Protein AF-A0A3L7N2X6-F1 (afdb_monomer_lite)

Foldseek 3Di:
DVVLLVQLVVCLVVVVLVSNLVSLVCQLVVCVVVVNNVLNVLSVVLNVCSVVVHDSVSNVVSSVSNSVSVVVVVVD

Sequence (76 aa):
MPHRVRLANEAFMRGDRLRLQFWAHQMHGGAGGYGFLEISKKAAVLENTISTNQPLENVFQALLVVTNLCERASAN

Structure (mmCIF, N/CA/C/O backbone):
data_AF-A0A3L7N2X6-F1
#
_entry.id   AF-A0A3L7N2X6-F1
#
loop_
_atom_site.group_PDB
_atom_site.id
_atom_site.type_symbol
_atom_site.label_atom_id
_atom_site.label_alt_id
_atom_site.label_comp_id
_atom_site.label_asym_id
_atom_site.label_entity_id
_atom_site.label_seq_id
_atom_site.pdbx_PDB_ins_code
_atom_site.Cartn_x
_atom_site.Cartn_y
_atom_site.Cartn_z
_atom_site.occupancy
_atom_site.B_iso_or_equiv
_atom_site.auth_seq_id
_atom_site.auth_comp_id
_atom_site.auth_asym_id
_atom_site.auth_atom_id
_atom_site.pdbx_PDB_model_num
ATOM 1 N N . MET A 1 1 ? 1.227 -3.698 -16.254 1.00 64.50 1 MET A N 1
ATOM 2 C CA . MET A 1 1 ? 0.790 -4.295 -14.965 1.00 64.50 1 MET A CA 1
ATOM 3 C C . MET A 1 1 ? -0.716 -4.117 -14.631 1.00 64.50 1 MET A C 1
ATOM 5 O O . MET A 1 1 ? -1.051 -4.023 -13.453 1.00 64.50 1 MET A O 1
ATOM 9 N N . PRO A 1 2 ? -1.676 -4.169 -15.580 1.00 73.00 2 PRO A N 1
ATOM 10 C CA . PRO A 1 2 ? -3.087 -3.867 -15.270 1.00 73.00 2 PRO A CA 1
ATOM 11 C C . PRO A 1 2 ? -3.782 -4.937 -14.408 1.00 73.00 2 PRO A C 1
ATOM 13 O O . PRO A 1 2 ? -4.579 -4.620 -13.527 1.00 73.00 2 PRO A O 1
ATOM 16 N N . HIS A 1 3 ? -3.433 -6.217 -14.586 1.00 80.12 3 HIS A N 1
ATOM 17 C CA . HIS A 1 3 ? -4.036 -7.303 -13.805 1.00 80.12 3 HIS A CA 1
ATOM 18 C C . HIS A 1 3 ? -3.707 -7.211 -12.305 1.00 80.12 3 HIS A C 1
ATOM 20 O O . HIS A 1 3 ? -4.568 -7.478 -11.471 1.00 80.12 3 HIS A O 1
ATOM 26 N N . ARG A 1 4 ? -2.481 -6.798 -11.948 1.00 81.94 4 ARG A N 1
ATOM 27 C CA . ARG A 1 4 ? -2.064 -6.652 -10.543 1.00 81.94 4 ARG A CA 1
ATOM 28 C C . ARG A 1 4 ? -2.776 -5.492 -9.850 1.00 81.94 4 ARG A C 1
ATOM 30 O O . ARG A 1 4 ? -3.146 -5.645 -8.694 1.00 81.94 4 ARG A O 1
ATOM 37 N N . VAL A 1 5 ? -2.993 -4.377 -10.549 1.00 86.81 5 VAL A N 1
ATOM 38 C CA . VAL A 1 5 ? -3.753 -3.223 -10.035 1.00 86.81 5 VAL A CA 1
ATOM 39 C C . VAL A 1 5 ? -5.212 -3.605 -9.776 1.00 86.81 5 VAL A C 1
ATOM 41 O O . VAL A 1 5 ? -5.736 -3.335 -8.698 1.00 86.81 5 VAL A O 1
ATOM 44 N N . ARG A 1 6 ? -5.846 -4.330 -10.710 1.00 88.06 6 ARG A N 1
ATOM 45 C CA . ARG A 1 6 ? -7.222 -4.821 -10.533 1.00 88.06 6 ARG A CA 1
ATOM 46 C C . ARG A 1 6 ? -7.377 -5.679 -9.273 1.00 88.06 6 ARG A C 1
ATOM 48 O O . ARG A 1 6 ? -8.313 -5.467 -8.512 1.00 88.06 6 ARG A O 1
ATOM 55 N N . LEU A 1 7 ? -6.448 -6.606 -9.027 1.00 88.75 7 LEU A N 1
ATOM 56 C CA . LEU A 1 7 ? -6.483 -7.466 -7.837 1.00 88.75 7 LEU A CA 1
ATOM 57 C C . LEU A 1 7 ? -6.366 -6.675 -6.522 1.00 88.75 7 LEU A C 1
ATOM 59 O O . LEU A 1 7 ? -6.987 -7.057 -5.532 1.00 88.75 7 LEU A O 1
ATOM 63 N N . ALA A 1 8 ? -5.600 -5.581 -6.505 1.00 89.94 8 ALA A N 1
ATOM 64 C CA . ALA A 1 8 ? -5.484 -4.713 -5.333 1.00 89.94 8 ALA A CA 1
ATOM 65 C C . ALA A 1 8 ? -6.789 -3.955 -5.059 1.00 89.94 8 ALA A C 1
ATOM 67 O O . ALA A 1 8 ? -7.271 -3.943 -3.927 1.00 89.94 8 ALA A O 1
ATOM 68 N N . ASN A 1 9 ? -7.403 -3.401 -6.107 1.00 91.19 9 ASN A N 1
ATOM 69 C CA . ASN A 1 9 ? -8.695 -2.723 -6.000 1.00 91.19 9 ASN A CA 1
ATOM 70 C C . ASN A 1 9 ? -9.795 -3.684 -5.528 1.00 91.19 9 ASN A C 1
ATOM 72 O O . ASN A 1 9 ? -10.574 -3.342 -4.644 1.00 91.19 9 ASN A O 1
ATOM 76 N N . GLU A 1 10 ? -9.820 -4.915 -6.044 1.00 93.06 10 GLU A N 1
ATOM 77 C CA . GLU A 1 10 ? -10.758 -5.947 -5.588 1.00 93.06 10 GLU A CA 1
ATOM 78 C C . GLU A 1 10 ? -10.546 -6.329 -4.118 1.00 93.06 10 GLU A C 1
ATOM 80 O O . GLU A 1 10 ? -11.525 -6.483 -3.387 1.00 93.06 10 GLU A O 1
ATOM 85 N N . ALA A 1 11 ? -9.294 -6.461 -3.668 1.00 92.00 11 ALA A N 1
ATOM 86 C CA . ALA A 1 11 ? -8.985 -6.733 -2.264 1.00 92.00 11 ALA A CA 1
ATOM 87 C C . ALA A 1 11 ? -9.458 -5.590 -1.354 1.00 92.00 11 ALA A C 1
ATOM 89 O O . ALA A 1 11 ? -10.096 -5.843 -0.332 1.00 92.00 11 ALA A O 1
ATOM 90 N N . PHE A 1 12 ? -9.228 -4.337 -1.760 1.00 92.81 12 PHE A N 1
ATOM 91 C CA . PHE A 1 12 ? -9.712 -3.165 -1.034 1.00 92.81 12 PHE A CA 1
ATOM 92 C C . PHE A 1 12 ? -11.245 -3.122 -0.959 1.00 92.81 12 PHE A C 1
ATOM 94 O O . PHE A 1 12 ? -11.797 -2.991 0.131 1.00 92.81 12 PHE A O 1
ATOM 101 N N . MET A 1 13 ? -11.944 -3.314 -2.085 1.00 92.75 13 MET A N 1
ATOM 102 C CA . MET A 1 13 ? -13.413 -3.303 -2.123 1.00 92.75 13 MET A CA 1
ATOM 103 C C . MET A 1 13 ? -14.052 -4.419 -1.290 1.00 92.75 13 MET A C 1
ATOM 105 O O . MET A 1 13 ? -15.138 -4.237 -0.748 1.00 92.75 13 MET A O 1
ATOM 109 N N . ARG A 1 14 ? -13.387 -5.574 -1.170 1.00 93.44 14 ARG A N 1
ATOM 110 C CA . ARG A 1 14 ? -13.845 -6.698 -0.338 1.00 93.44 14 ARG A CA 1
ATOM 111 C C . ARG A 1 14 ? -13.484 -6.544 1.144 1.00 93.44 14 ARG A C 1
ATOM 113 O O . ARG A 1 14 ? -13.866 -7.398 1.936 1.00 93.44 14 ARG A O 1
ATOM 120 N N . GLY A 1 15 ? -12.735 -5.504 1.517 1.00 90.62 15 GLY A N 1
ATOM 121 C CA . GLY A 1 15 ? -12.199 -5.342 2.871 1.00 90.62 15 GLY A CA 1
ATOM 122 C C . GLY A 1 15 ? -11.113 -6.364 3.233 1.00 90.62 15 GLY A C 1
ATOM 123 O O . GLY A 1 15 ? -10.782 -6.521 4.408 1.00 90.62 15 GLY A O 1
ATOM 124 N N . ASP A 1 16 ? -10.539 -7.059 2.246 1.00 94.12 16 ASP A N 1
ATOM 125 C CA . ASP A 1 16 ? -9.517 -8.090 2.437 1.00 94.12 16 ASP A CA 1
ATOM 126 C C . ASP A 1 16 ? -8.140 -7.445 2.656 1.00 94.12 16 ASP A C 1
ATOM 128 O O . ASP A 1 16 ? -7.301 -7.321 1.756 1.00 94.12 16 ASP A O 1
ATOM 132 N N . ARG A 1 17 ? -7.925 -6.986 3.892 1.00 90.12 17 ARG A N 1
ATOM 133 C CA . ARG A 1 17 ? -6.702 -6.287 4.306 1.00 90.12 17 ARG A CA 1
ATOM 134 C C . ARG A 1 17 ? -5.451 -7.148 4.194 1.00 90.12 17 ARG A C 1
ATOM 136 O O . ARG A 1 17 ? -4.408 -6.617 3.830 1.00 90.12 17 ARG A O 1
ATOM 143 N N . LEU A 1 18 ? -5.545 -8.451 4.461 1.00 91.81 18 LEU A N 1
ATOM 144 C CA . LEU A 1 18 ? -4.404 -9.366 4.355 1.00 91.81 18 LEU A CA 1
ATOM 145 C C . LEU A 1 18 ? -3.921 -9.458 2.911 1.00 91.81 18 LEU A C 1
ATOM 147 O O . LEU A 1 18 ? -2.729 -9.322 2.631 1.00 91.81 18 LEU A O 1
ATOM 151 N N . ARG A 1 19 ? -4.856 -9.627 1.974 1.00 93.12 19 ARG A N 1
ATOM 152 C CA . ARG A 1 19 ? -4.526 -9.701 0.552 1.00 93.12 19 ARG A CA 1
ATOM 153 C C . ARG A 1 19 ? -3.998 -8.376 0.014 1.00 93.12 19 ARG A C 1
ATOM 155 O O . ARG A 1 19 ? -3.069 -8.380 -0.794 1.00 93.12 19 ARG A O 1
ATOM 162 N N . LEU A 1 20 ? -4.540 -7.255 0.490 1.00 92.88 20 LEU A N 1
ATOM 163 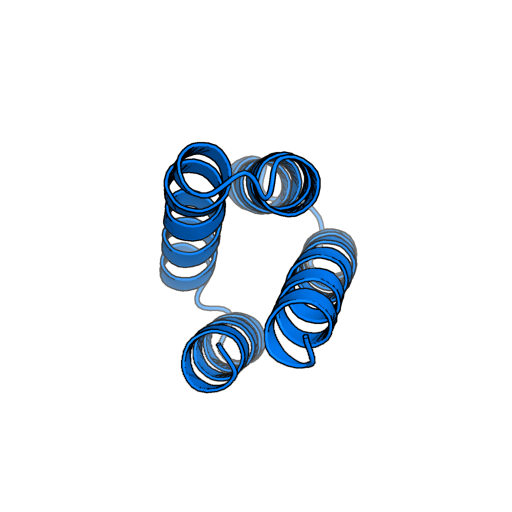C CA . LEU A 1 20 ? -4.050 -5.924 0.135 1.00 92.88 20 LEU A CA 1
ATOM 164 C C . LEU A 1 20 ? -2.640 -5.659 0.687 1.00 92.88 20 LEU A C 1
ATOM 166 O O . LEU A 1 20 ? -1.789 -5.137 -0.032 1.00 92.88 20 LEU A O 1
ATOM 170 N N . GLN A 1 21 ? -2.363 -6.071 1.927 1.00 93.44 21 GLN A N 1
ATOM 171 C CA . GLN A 1 21 ? -1.037 -5.959 2.536 1.00 93.44 21 GLN A CA 1
ATOM 172 C C . GLN A 1 21 ? -0.011 -6.810 1.786 1.00 93.44 21 GLN A C 1
ATOM 174 O O . GLN A 1 21 ? 1.063 -6.322 1.445 1.00 93.44 21 GLN A O 1
ATOM 179 N N . PHE A 1 22 ? -0.354 -8.060 1.467 1.00 93.00 22 PHE A N 1
ATOM 180 C CA . PHE A 1 22 ? 0.521 -8.943 0.697 1.00 93.00 22 PHE A CA 1
ATOM 181 C C . PHE A 1 22 ? 0.827 -8.378 -0.696 1.00 93.00 22 PHE A C 1
ATOM 183 O O . PHE A 1 22 ? 1.949 -8.485 -1.194 1.00 93.00 22 PHE A O 1
ATOM 190 N N . TRP A 1 23 ? -0.157 -7.741 -1.334 1.00 93.50 23 TRP A N 1
ATOM 191 C CA . TRP A 1 23 ? 0.064 -7.032 -2.589 1.00 93.50 23 TRP A CA 1
ATOM 192 C C . TRP A 1 23 ? 1.033 -5.855 -2.416 1.00 93.50 23 TRP A C 1
ATOM 194 O O . TRP A 1 23 ? 1.988 -5.744 -3.183 1.00 93.50 23 TRP A O 1
ATOM 204 N N . ALA A 1 24 ? 0.837 -5.021 -1.390 1.00 92.50 24 ALA A N 1
ATOM 205 C CA . ALA A 1 24 ? 1.711 -3.886 -1.098 1.00 92.50 24 ALA A CA 1
ATOM 206 C C . ALA A 1 24 ? 3.159 -4.336 -0.829 1.00 92.50 24 ALA A C 1
ATOM 208 O O . ALA A 1 24 ? 4.088 -3.780 -1.411 1.00 92.50 24 ALA A O 1
ATOM 209 N N . HIS A 1 25 ? 3.342 -5.412 -0.060 1.00 92.06 25 HIS A N 1
ATOM 210 C CA . HIS A 1 25 ? 4.645 -6.025 0.197 1.00 92.06 25 HIS A CA 1
ATOM 211 C C . HIS A 1 25 ? 5.345 -6.480 -1.095 1.00 92.06 25 HIS A C 1
ATOM 213 O O . HIS A 1 25 ? 6.513 -6.171 -1.336 1.00 92.06 25 HIS A O 1
ATOM 219 N N . GLN A 1 26 ? 4.620 -7.163 -1.989 1.00 90.31 26 GLN A N 1
ATOM 220 C CA . GLN A 1 26 ? 5.172 -7.575 -3.283 1.00 90.31 26 GLN A CA 1
ATOM 221 C C . GLN A 1 26 ? 5.545 -6.385 -4.170 1.00 90.31 26 GLN A C 1
ATOM 223 O O . GLN A 1 26 ? 6.530 -6.453 -4.904 1.00 90.31 26 GLN A O 1
ATOM 228 N N . MET A 1 27 ? 4.769 -5.302 -4.129 1.00 87.88 27 MET A N 1
ATOM 229 C CA . MET A 1 27 ? 5.076 -4.082 -4.874 1.00 87.88 27 MET A CA 1
ATOM 230 C C . MET A 1 27 ? 6.298 -3.362 -4.294 1.00 87.88 27 MET A C 1
ATOM 232 O O . MET A 1 27 ? 7.132 -2.880 -5.057 1.00 87.88 27 MET A O 1
ATOM 236 N N . HIS A 1 28 ? 6.449 -3.356 -2.969 1.00 85.69 28 HIS A N 1
ATOM 237 C CA . HIS A 1 28 ? 7.612 -2.819 -2.271 1.00 85.69 28 HIS A CA 1
ATOM 238 C C . HIS A 1 28 ? 8.889 -3.582 -2.662 1.00 85.69 28 HIS A C 1
ATOM 240 O O . HIS A 1 28 ? 9.832 -2.965 -3.166 1.00 85.69 28 HIS A O 1
ATOM 246 N N . GLY A 1 29 ? 8.893 -4.913 -2.525 1.00 78.62 29 GLY A N 1
ATOM 247 C CA . GLY A 1 29 ? 10.057 -5.751 -2.837 1.00 78.62 29 GLY A CA 1
ATOM 248 C C . GLY A 1 29 ? 10.348 -5.887 -4.335 1.00 78.62 29 GLY A C 1
ATOM 249 O O . GLY A 1 29 ? 11.503 -5.874 -4.754 1.00 78.62 29 GLY A O 1
ATOM 250 N N . GLY A 1 30 ? 9.307 -5.970 -5.166 1.00 73.00 30 GLY A N 1
ATOM 251 C CA . GLY A 1 30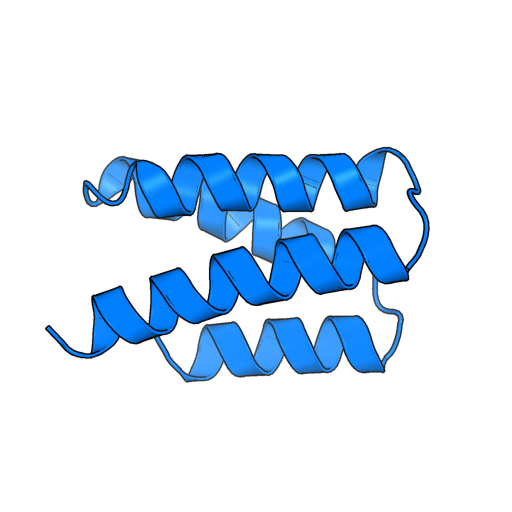 ? 9.442 -6.145 -6.611 1.00 73.00 30 GLY A CA 1
ATOM 252 C C . GLY A 1 30 ? 9.903 -4.880 -7.332 1.00 73.00 30 GLY A C 1
ATOM 253 O O . GLY A 1 30 ? 10.797 -4.946 -8.166 1.00 73.00 30 GLY A O 1
ATOM 254 N N . ALA A 1 31 ? 9.336 -3.713 -7.013 1.00 66.44 31 ALA A N 1
ATOM 255 C CA . ALA A 1 31 ? 9.613 -2.485 -7.762 1.00 66.44 31 ALA A CA 1
ATOM 256 C C . ALA A 1 31 ? 11.039 -1.940 -7.554 1.00 66.44 31 ALA A C 1
ATOM 258 O O . ALA A 1 31 ? 11.596 -1.329 -8.467 1.00 66.44 31 ALA A O 1
ATOM 259 N N . GLY A 1 32 ? 11.652 -2.193 -6.391 1.00 62.00 32 GLY A N 1
ATOM 260 C CA . GLY A 1 32 ? 13.028 -1.773 -6.105 1.00 62.00 32 GLY A CA 1
ATOM 261 C C . GLY A 1 32 ? 14.065 -2.468 -6.993 1.00 62.00 32 GLY A C 1
ATOM 262 O O . GLY A 1 32 ? 15.013 -1.828 -7.439 1.00 62.00 32 GLY A O 1
ATOM 263 N N . GLY A 1 33 ? 13.845 -3.745 -7.324 1.00 62.41 33 GLY A N 1
ATOM 264 C CA . GLY A 1 33 ? 14.754 -4.529 -8.169 1.00 62.41 33 GLY A CA 1
ATOM 265 C C . GLY A 1 33 ? 14.744 -4.144 -9.653 1.00 62.41 33 GLY A C 1
ATOM 266 O O . GLY A 1 33 ? 15.724 -4.389 -10.346 1.00 62.41 33 GLY A O 1
ATOM 267 N N . TYR A 1 34 ? 13.673 -3.506 -10.138 1.00 63.66 34 TYR A N 1
ATOM 268 C CA . TYR A 1 34 ? 13.514 -3.110 -11.547 1.00 63.66 34 TYR A CA 1
ATOM 269 C C . TYR A 1 34 ? 13.735 -1.606 -11.795 1.00 63.66 34 TYR A C 1
ATOM 271 O O . TYR A 1 34 ? 13.407 -1.105 -12.866 1.00 63.66 34 TYR A O 1
ATO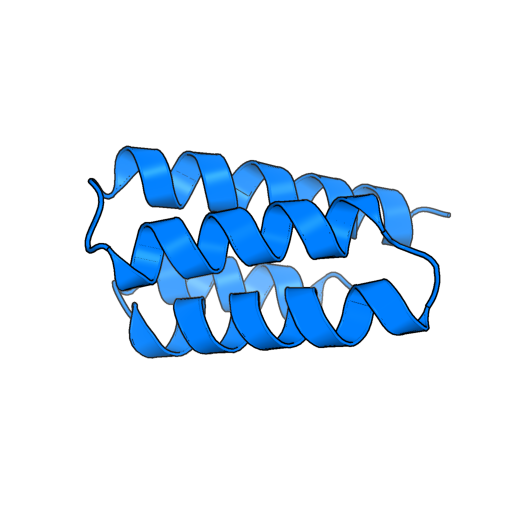M 279 N N . GLY A 1 35 ? 14.264 -0.864 -10.813 1.00 71.25 35 GLY A N 1
ATOM 280 C CA . GLY A 1 35 ? 14.543 0.574 -10.948 1.00 71.25 35 GLY A CA 1
ATOM 281 C C . GLY A 1 35 ? 13.345 1.499 -10.693 1.00 71.25 35 GLY A C 1
ATOM 282 O O . GLY A 1 35 ? 13.472 2.717 -10.808 1.00 71.25 35 GLY A O 1
ATOM 283 N N . PHE A 1 36 ? 12.195 0.968 -10.265 1.00 82.56 36 PHE A N 1
ATOM 284 C CA . PHE A 1 36 ? 10.997 1.748 -9.934 1.00 82.56 36 PHE A CA 1
ATOM 285 C C . PHE A 1 36 ? 10.973 2.150 -8.449 1.00 82.56 36 PHE A C 1
ATOM 287 O O . PHE A 1 36 ? 10.054 1.818 -7.693 1.00 82.56 36 PHE A O 1
ATOM 294 N N . LEU A 1 37 ? 12.000 2.891 -8.023 1.00 84.06 37 LEU A N 1
ATOM 295 C CA . LEU A 1 37 ? 12.202 3.328 -6.633 1.00 84.06 37 LEU A CA 1
ATOM 296 C C . LEU A 1 37 ? 11.005 4.089 -6.041 1.00 84.06 37 LEU A C 1
ATOM 298 O O . LEU A 1 37 ? 10.694 3.915 -4.864 1.00 84.06 37 LEU A O 1
ATOM 302 N N . GLU A 1 38 ? 10.311 4.908 -6.833 1.00 87.50 38 GLU A N 1
ATOM 303 C CA . GLU A 1 38 ? 9.113 5.614 -6.360 1.00 87.50 38 GLU A CA 1
ATOM 304 C C . GLU A 1 38 ? 7.946 4.666 -6.063 1.00 87.50 38 GLU A C 1
ATOM 306 O O . GLU A 1 38 ? 7.309 4.801 -5.019 1.00 87.50 38 GLU A O 1
ATOM 311 N N . ILE A 1 39 ? 7.702 3.669 -6.923 1.00 89.75 39 ILE A N 1
ATOM 312 C CA . ILE A 1 39 ? 6.654 2.659 -6.696 1.00 89.75 39 ILE A CA 1
ATOM 313 C C . ILE A 1 39 ? 6.968 1.872 -5.426 1.00 89.75 39 ILE A C 1
ATOM 315 O O . ILE A 1 39 ? 6.091 1.702 -4.583 1.00 89.75 39 ILE A O 1
ATOM 319 N N . SER A 1 40 ? 8.226 1.454 -5.263 1.00 90.56 40 SER A N 1
ATOM 320 C CA . SER A 1 40 ? 8.684 0.714 -4.085 1.00 90.56 40 SER A CA 1
ATOM 321 C C . SER A 1 40 ? 8.434 1.499 -2.789 1.00 90.56 40 SER A C 1
ATOM 323 O O . SER A 1 40 ? 7.796 0.990 -1.868 1.00 90.56 40 SER A O 1
ATOM 325 N N . LYS A 1 41 ? 8.820 2.784 -2.751 1.00 91.88 41 LYS A N 1
ATOM 326 C CA . LYS A 1 41 ? 8.594 3.663 -1.591 1.00 91.88 41 LYS A CA 1
ATOM 327 C C . LYS A 1 41 ? 7.111 3.849 -1.274 1.00 91.88 41 LYS A C 1
ATOM 329 O O . LYS A 1 41 ? 6.721 3.794 -0.112 1.00 91.88 41 LYS A O 1
ATOM 334 N N . LYS A 1 42 ? 6.269 4.086 -2.285 1.00 94.69 42 LYS A N 1
ATOM 335 C CA . LYS A 1 42 ? 4.827 4.292 -2.066 1.00 94.69 42 LYS A CA 1
ATOM 336 C C . LYS A 1 42 ? 4.113 3.001 -1.662 1.00 94.69 42 LYS A C 1
ATOM 338 O O . LYS A 1 42 ? 3.205 3.053 -0.838 1.00 94.69 42 LYS A O 1
ATOM 343 N N . ALA A 1 43 ? 4.557 1.854 -2.168 1.00 93.69 43 ALA A N 1
ATOM 344 C CA . ALA A 1 43 ? 4.055 0.552 -1.750 1.00 93.69 43 ALA A CA 1
ATOM 345 C C . ALA A 1 43 ? 4.394 0.243 -0.283 1.00 93.69 43 ALA A C 1
ATOM 347 O O . ALA A 1 43 ? 3.527 -0.241 0.439 1.00 93.69 43 ALA A O 1
ATOM 348 N N . ALA A 1 44 ? 5.591 0.612 0.186 1.00 94.06 44 ALA A N 1
ATOM 349 C CA . ALA A 1 44 ? 5.955 0.508 1.601 1.00 94.06 44 ALA A CA 1
ATOM 350 C C . ALA A 1 44 ? 5.061 1.383 2.501 1.00 94.06 44 ALA A C 1
ATOM 352 O O . ALA A 1 44 ? 4.662 0.965 3.587 1.00 94.06 44 ALA A O 1
ATOM 353 N N . VAL A 1 45 ? 4.696 2.588 2.039 1.00 95.12 45 VAL A N 1
ATOM 354 C CA . VAL A 1 45 ? 3.737 3.447 2.755 1.00 95.12 45 VAL A CA 1
ATOM 355 C C . VAL A 1 45 ? 2.374 2.763 2.854 1.00 95.12 45 VAL A C 1
ATOM 357 O O . VAL A 1 45 ? 1.841 2.677 3.954 1.00 95.12 45 VAL A O 1
ATOM 360 N N . LEU A 1 46 ? 1.844 2.226 1.749 1.00 94.81 46 LEU A N 1
ATOM 361 C CA . LEU A 1 46 ? 0.577 1.486 1.749 1.00 94.81 46 LEU A CA 1
ATOM 362 C C . LEU A 1 46 ? 0.616 0.280 2.700 1.00 94.81 46 LEU A C 1
ATOM 364 O O . LEU A 1 46 ? -0.306 0.095 3.492 1.00 94.81 46 LEU A O 1
ATOM 368 N N . GLU A 1 47 ? 1.686 -0.515 2.647 1.00 95.31 47 GLU A N 1
ATOM 369 C CA . GLU A 1 47 ? 1.898 -1.662 3.535 1.00 95.31 47 GLU A CA 1
ATOM 370 C C . GLU A 1 47 ? 1.836 -1.234 5.008 1.00 95.31 47 GLU A C 1
ATOM 372 O O . GLU A 1 47 ? 1.114 -1.843 5.800 1.00 95.31 47 GLU A O 1
ATOM 377 N N . ASN A 1 48 ? 2.522 -0.141 5.354 1.00 95.19 48 ASN A N 1
ATOM 378 C CA . ASN A 1 48 ? 2.534 0.404 6.707 1.00 95.19 48 ASN A CA 1
ATOM 379 C C . ASN A 1 48 ? 1.169 0.974 7.134 1.00 95.19 48 ASN A C 1
ATOM 381 O O . ASN A 1 48 ? 0.735 0.796 8.270 1.00 95.19 48 ASN A O 1
ATOM 385 N N . THR A 1 49 ? 0.454 1.652 6.234 1.00 95.06 49 THR A N 1
ATOM 386 C CA . THR A 1 49 ? -0.899 2.167 6.500 1.00 95.06 49 THR A CA 1
ATOM 387 C C . THR A 1 49 ? -1.871 1.027 6.826 1.00 95.06 49 THR A C 1
ATOM 389 O O . THR A 1 49 ? -2.694 1.156 7.732 1.00 95.06 49 THR A O 1
ATOM 392 N N . ILE A 1 50 ? -1.746 -0.113 6.140 1.00 94.25 50 ILE A N 1
ATOM 393 C CA . ILE A 1 50 ? -2.564 -1.302 6.409 1.00 94.25 50 ILE A CA 1
ATOM 394 C C . ILE A 1 50 ? -2.146 -1.972 7.724 1.00 94.25 50 ILE A C 1
ATOM 396 O O . ILE A 1 50 ? -3.014 -2.296 8.536 1.00 94.25 50 ILE A O 1
ATOM 400 N N . SER A 1 51 ? -0.841 -2.155 7.963 1.00 93.75 51 SER A N 1
ATOM 401 C CA . SER A 1 51 ? -0.326 -2.846 9.156 1.00 93.75 51 SER A CA 1
ATOM 402 C C . SER A 1 51 ? -0.611 -2.088 10.454 1.00 93.75 51 SER A C 1
ATOM 404 O O . SER A 1 51 ? -0.906 -2.700 11.478 1.00 93.75 51 SER A O 1
ATOM 406 N N . THR A 1 52 ? -0.595 -0.755 10.403 1.00 94.44 52 THR A N 1
ATOM 407 C CA . THR A 1 52 ? -0.910 0.120 11.543 1.00 94.44 52 THR A CA 1
ATOM 408 C C . THR A 1 52 ? -2.407 0.384 11.707 1.00 94.44 52 THR A C 1
ATOM 410 O O . THR A 1 52 ? -2.799 1.219 12.520 1.00 94.44 52 THR A O 1
ATOM 413 N N . ASN A 1 53 ? -3.253 -0.342 10.966 1.00 92.31 53 ASN A N 1
ATOM 414 C CA . ASN A 1 53 ? -4.708 -0.293 11.070 1.00 92.31 53 ASN A CA 1
ATOM 415 C C . ASN A 1 53 ? -5.287 1.126 10.908 1.00 92.31 53 ASN A C 1
ATOM 417 O O . ASN A 1 53 ? -6.233 1.511 11.598 1.00 92.31 53 ASN A O 1
ATOM 421 N N . GLN A 1 54 ? -4.705 1.912 9.999 1.00 94.81 54 GLN A N 1
ATOM 422 C CA . GLN A 1 54 ? -5.161 3.270 9.718 1.00 94.81 54 GLN A CA 1
ATOM 423 C C . GLN A 1 54 ? -6.596 3.286 9.161 1.00 94.81 54 GLN A C 1
ATOM 425 O O . GLN A 1 54 ? -7.085 2.269 8.644 1.00 94.81 54 GLN A O 1
ATOM 430 N N . PRO A 1 55 ? -7.276 4.447 9.222 1.00 94.56 55 PRO A N 1
ATOM 431 C CA . PRO A 1 55 ? -8.578 4.641 8.597 1.00 94.56 55 PRO A CA 1
ATOM 432 C C . PRO A 1 55 ? -8.609 4.193 7.132 1.00 94.56 55 PRO A C 1
ATOM 434 O O . PRO A 1 55 ? -7.632 4.336 6.395 1.00 94.56 55 PRO A O 1
ATOM 437 N N . LEU A 1 56 ? -9.764 3.681 6.697 1.00 91.00 56 LEU A N 1
ATOM 438 C CA . LEU A 1 56 ? -9.956 3.158 5.340 1.00 91.00 56 LEU A CA 1
ATOM 439 C C . LEU A 1 56 ? -9.660 4.213 4.258 1.00 91.00 56 LEU A C 1
ATOM 441 O O . LEU A 1 56 ? -9.117 3.880 3.211 1.00 91.00 56 LEU A O 1
ATOM 445 N N . GLU A 1 57 ? -9.962 5.482 4.541 1.00 94.31 57 GLU A N 1
ATOM 446 C CA . GLU A 1 57 ? -9.599 6.638 3.714 1.00 94.31 57 GLU A CA 1
ATOM 447 C C . GLU A 1 57 ? -8.093 6.698 3.435 1.00 94.31 57 GLU A C 1
ATOM 449 O O . GLU A 1 57 ? -7.680 6.809 2.283 1.00 94.31 57 GLU A O 1
ATOM 454 N N . ASN A 1 58 ? -7.266 6.562 4.472 1.00 94.19 58 ASN A N 1
ATOM 455 C CA . ASN A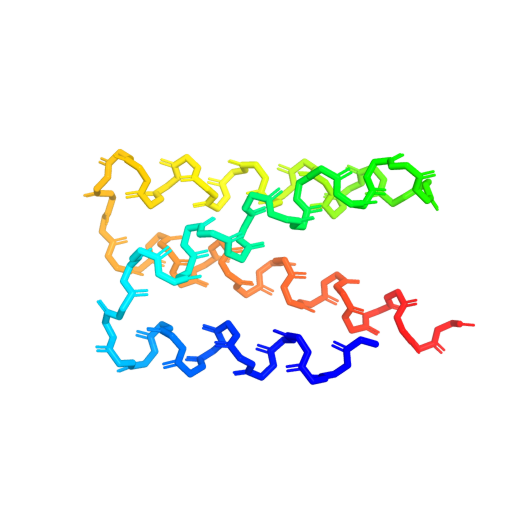 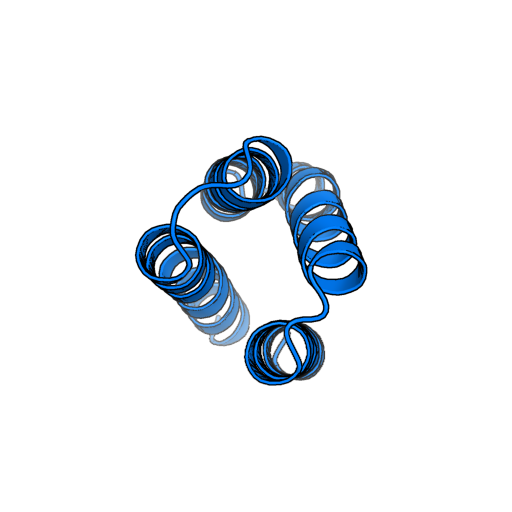1 58 ? -5.812 6.627 4.338 1.00 94.19 58 ASN A CA 1
ATOM 456 C C . ASN A 1 58 ? -5.293 5.454 3.499 1.00 94.19 58 ASN A C 1
ATOM 458 O O . ASN A 1 58 ? -4.416 5.631 2.654 1.00 94.19 58 ASN A O 1
ATOM 462 N N . VAL A 1 59 ? -5.871 4.262 3.694 1.00 94.31 59 VAL A N 1
ATOM 463 C CA . VAL A 1 59 ? -5.560 3.078 2.879 1.00 94.31 59 VAL A CA 1
ATOM 464 C C . VAL A 1 59 ? -5.944 3.314 1.417 1.00 94.31 59 VAL A C 1
ATOM 466 O O . VAL A 1 59 ? -5.163 2.987 0.526 1.00 94.31 59 VAL A O 1
ATOM 469 N N . PHE A 1 60 ? -7.107 3.917 1.160 1.00 94.75 60 PHE A N 1
ATOM 470 C CA . PHE A 1 60 ? -7.567 4.236 -0.190 1.00 94.75 60 PHE A CA 1
ATOM 471 C C . PHE A 1 60 ? -6.645 5.238 -0.891 1.00 94.75 60 PHE A C 1
ATOM 473 O O . PHE A 1 60 ? -6.223 4.997 -2.019 1.00 94.75 60 PHE A O 1
ATOM 480 N N . GLN A 1 61 ? -6.282 6.328 -0.210 1.00 95.94 61 GLN A N 1
ATOM 481 C CA . GLN A 1 61 ? -5.366 7.339 -0.744 1.00 95.94 61 GLN A CA 1
ATOM 482 C C . GLN A 1 61 ? -3.997 6.733 -1.070 1.00 95.94 61 GLN A C 1
ATOM 484 O O . GLN A 1 61 ? -3.458 6.945 -2.157 1.00 95.94 61 GLN A O 1
ATOM 489 N N . ALA A 1 62 ? -3.447 5.922 -0.162 1.00 94.31 62 ALA A N 1
ATOM 490 C CA . ALA A 1 62 ? -2.182 5.235 -0.391 1.00 94.31 62 ALA A CA 1
ATOM 491 C C . ALA A 1 62 ? -2.270 4.238 -1.562 1.00 94.31 62 ALA A C 1
ATOM 493 O O . ALA A 1 62 ? -1.358 4.186 -2.390 1.00 94.31 62 ALA A O 1
ATOM 494 N N . LEU A 1 63 ? -3.373 3.492 -1.677 1.00 94.75 63 LEU A N 1
ATOM 495 C CA . LEU A 1 63 ? -3.609 2.559 -2.778 1.00 94.75 63 LEU A CA 1
ATOM 496 C C . LEU A 1 63 ? -3.655 3.288 -4.123 1.00 94.75 63 LEU A C 1
ATOM 498 O O . LEU A 1 63 ? -2.928 2.903 -5.038 1.00 94.75 63 LEU A O 1
ATOM 502 N N . LEU A 1 64 ? -4.430 4.373 -4.211 1.00 94.56 64 LEU A N 1
ATOM 503 C CA . LEU A 1 64 ? -4.578 5.190 -5.416 1.00 94.56 64 LEU A CA 1
ATOM 504 C C . LEU A 1 64 ? -3.223 5.698 -5.933 1.00 94.56 64 LEU A C 1
ATOM 506 O O . LEU A 1 64 ? -2.946 5.676 -7.133 1.00 94.56 64 LEU A O 1
ATOM 510 N N . VAL A 1 65 ? -2.347 6.139 -5.024 1.00 94.31 65 VAL A N 1
ATOM 511 C CA . VAL A 1 65 ? -1.000 6.606 -5.376 1.00 94.31 65 VAL A CA 1
ATOM 512 C C . VAL A 1 65 ? -0.174 5.483 -6.006 1.00 94.31 65 VAL A C 1
ATOM 514 O O . VAL A 1 65 ? 0.458 5.696 -7.042 1.00 94.31 65 VAL A O 1
ATOM 517 N N . VAL A 1 66 ? -0.179 4.283 -5.416 1.00 92.44 66 VAL A N 1
ATOM 518 C CA . VAL A 1 66 ? 0.606 3.151 -5.935 1.00 92.44 66 VAL A CA 1
ATOM 519 C C . VAL A 1 66 ? 0.063 2.683 -7.284 1.00 92.44 66 VAL A C 1
ATOM 521 O O . VAL A 1 66 ? 0.847 2.453 -8.206 1.00 92.44 66 VAL A O 1
ATOM 524 N N . THR A 1 67 ? -1.259 2.570 -7.437 1.00 91.88 67 THR A N 1
ATOM 525 C CA . THR A 1 67 ? -1.877 2.107 -8.689 1.00 91.88 67 THR A CA 1
ATOM 526 C C . THR A 1 67 ? -1.631 3.081 -9.837 1.00 91.88 67 THR A C 1
ATOM 528 O O . THR A 1 67 ? -1.232 2.639 -10.912 1.00 91.88 67 THR A O 1
ATOM 531 N N . ASN A 1 68 ? -1.734 4.392 -9.596 1.00 90.94 68 ASN A N 1
ATOM 532 C CA . ASN A 1 68 ? -1.429 5.417 -10.601 1.00 90.94 68 ASN A CA 1
ATOM 533 C C . ASN A 1 68 ? 0.024 5.338 -11.089 1.00 90.94 68 ASN A C 1
ATOM 535 O O . ASN A 1 68 ? 0.294 5.448 -12.286 1.00 90.94 68 ASN A O 1
ATOM 539 N N . LEU A 1 69 ? 0.981 5.123 -10.182 1.00 89.31 69 LEU A N 1
ATOM 540 C CA . LEU A 1 69 ? 2.380 4.955 -10.580 1.00 89.31 69 LEU A CA 1
ATOM 541 C C . LEU A 1 69 ? 2.591 3.671 -11.397 1.00 89.31 69 LEU A C 1
ATOM 543 O O . LEU A 1 69 ? 3.341 3.685 -12.371 1.00 89.31 69 LEU A O 1
ATOM 547 N N . CYS A 1 70 ? 1.904 2.580 -11.044 1.00 87.19 70 CYS A N 1
ATOM 548 C CA . CYS A 1 70 ? 1.957 1.327 -11.802 1.00 87.19 70 CYS A CA 1
ATOM 549 C C . CYS A 1 70 ? 1.386 1.469 -13.217 1.00 87.19 70 CYS A C 1
ATOM 551 O O . CYS A 1 70 ? 1.917 0.867 -14.152 1.00 87.19 70 CYS A O 1
ATOM 553 N N . GLU A 1 71 ? 0.310 2.238 -13.380 1.00 85.94 71 GLU A N 1
ATOM 554 C CA . GLU A 1 71 ? -0.289 2.521 -14.685 1.00 85.94 71 GLU A CA 1
ATOM 555 C C . GLU A 1 71 ? 0.653 3.351 -15.557 1.00 85.94 71 GLU A C 1
ATOM 557 O O . GLU A 1 71 ? 0.949 2.946 -16.679 1.00 85.94 71 GLU A O 1
ATOM 562 N N . ARG A 1 72 ? 1.226 4.434 -15.013 1.00 84.88 72 ARG A N 1
ATOM 563 C CA . ARG A 1 72 ? 2.215 5.265 -15.723 1.00 84.88 72 ARG A CA 1
ATOM 564 C C . ARG A 1 72 ? 3.450 4.471 -16.144 1.00 84.88 72 ARG A C 1
ATOM 566 O O . ARG A 1 72 ? 3.919 4.629 -17.263 1.00 84.88 72 ARG A O 1
ATOM 573 N N . ALA A 1 73 ? 3.947 3.591 -15.276 1.00 81.62 73 ALA A N 1
ATOM 574 C CA . ALA A 1 73 ? 5.076 2.715 -15.586 1.00 81.62 73 ALA A CA 1
ATOM 575 C C . ALA A 1 73 ? 4.744 1.613 -16.607 1.00 81.62 73 ALA A C 1
ATOM 577 O O . ALA A 1 73 ? 5.659 1.021 -17.160 1.00 81.62 73 ALA A O 1
ATOM 578 N N . SER A 1 74 ? 3.461 1.306 -16.831 1.00 73.69 74 SER A N 1
ATOM 579 C CA . SER A 1 74 ? 3.021 0.314 -17.824 1.00 73.69 74 SER A CA 1
ATOM 580 C C . SER A 1 74 ? 2.687 0.922 -19.188 1.00 73.69 74 SER A C 1
ATOM 582 O O . SER A 1 74 ? 2.474 0.169 -20.133 1.00 73.69 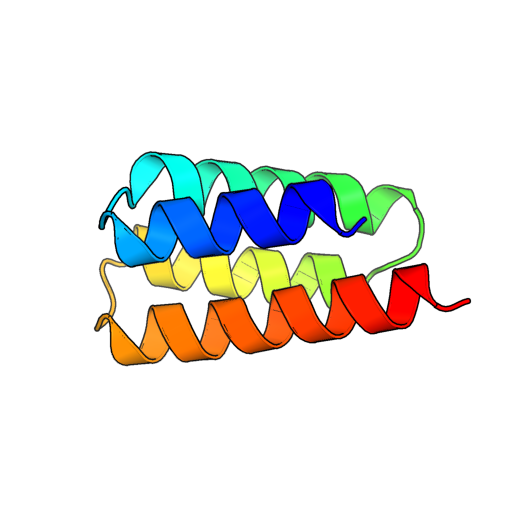74 SER A O 1
ATOM 584 N N . ALA A 1 75 ? 2.537 2.247 -19.257 1.00 66.62 75 ALA A N 1
ATOM 585 C CA . ALA A 1 75 ? 2.238 2.988 -20.480 1.00 66.62 75 ALA A CA 1
ATOM 586 C C . ALA A 1 75 ? 3.503 3.405 -21.258 1.00 66.62 75 ALA A C 1
ATOM 588 O O . ALA A 1 75 ? 3.380 3.846 -22.398 1.00 66.62 75 ALA A O 1
ATOM 589 N N . ASN A 1 76 ? 4.682 3.258 -20.642 1.00 49.25 76 ASN A N 1
ATOM 590 C CA . ASN A 1 76 ? 6.003 3.356 -21.273 1.00 49.25 76 ASN A CA 1
ATOM 591 C C . ASN A 1 76 ? 6.550 1.957 -21.564 1.00 49.25 76 ASN A C 1
ATOM 593 O O . ASN A 1 76 ? 7.295 1.832 -22.556 1.00 49.25 76 ASN A O 1
#

Secondary structure (DSSP, 8-state):
-HHHHHHHHHHHHTT-HHHHHHHHHHHHHHHHHTT-HHHHHHHHHHHHHHHTT--HHHHHHHHHHHHHHHHHHH--

Radius of gyration: 11.22 Å; chains: 1; bounding box: 29×17×33 Å

pLDDT: mean 87.52, std 9.96, range [49.25, 95.94]